Protein AF-A0A8S2Y8N8-F1 (afdb_monomer_lite)

Structure (mmCIF, N/CA/C/O backbone):
data_AF-A0A8S2Y8N8-F1
#
_entry.id   AF-A0A8S2Y8N8-F1
#
loop_
_atom_site.group_PDB
_atom_site.id
_atom_site.type_symbol
_atom_site.label_atom_id
_atom_site.label_alt_id
_atom_site.label_comp_id
_atom_site.label_asym_id
_atom_site.label_entity_id
_atom_site.label_seq_id
_atom_site.pdbx_PDB_ins_code
_atom_site.Cartn_x
_atom_site.Cartn_y
_atom_site.Cartn_z
_atom_site.occupancy
_atom_site.B_iso_or_equiv
_atom_site.auth_seq_id
_atom_site.auth_comp_id
_atom_site.auth_asym_id
_atom_site.auth_atom_id
_atom_site.pdbx_PDB_model_num
ATOM 1 N N . MET A 1 1 ? -2.205 -14.893 3.740 1.00 83.88 1 MET A N 1
ATOM 2 C CA . MET A 1 1 ? -1.912 -13.629 3.022 1.00 83.88 1 MET A CA 1
ATOM 3 C C . MET A 1 1 ? -2.938 -13.356 1.925 1.00 83.88 1 MET A C 1
ATOM 5 O O . MET A 1 1 ? -2.723 -13.745 0.785 1.00 83.88 1 MET A O 1
ATOM 9 N N . TYR A 1 2 ? -4.081 -12.753 2.259 1.00 97.19 2 TYR A N 1
ATOM 10 C CA . TYR A 1 2 ? -5.160 -12.476 1.295 1.00 97.19 2 TYR A CA 1
ATOM 11 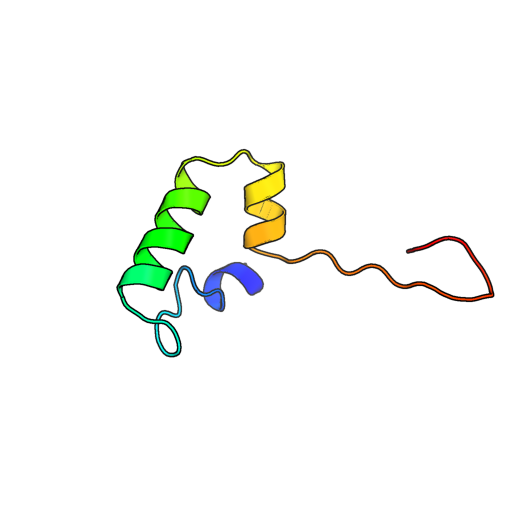C C . TYR A 1 2 ? -4.974 -11.134 0.571 1.00 97.19 2 TYR A C 1
ATOM 13 O O . TYR A 1 2 ? -4.933 -11.112 -0.657 1.00 97.19 2 TYR A O 1
ATOM 21 N N . HIS A 1 3 ? -4.789 -10.037 1.313 1.00 97.56 3 HIS A N 1
ATOM 22 C CA . HIS A 1 3 ? -4.667 -8.697 0.729 1.00 97.56 3 HIS A CA 1
ATOM 23 C C . HIS A 1 3 ? -3.396 -8.521 -0.112 1.00 97.56 3 HIS A C 1
ATOM 25 O O . HIS A 1 3 ? -3.488 -8.057 -1.241 1.00 97.56 3 HIS A O 1
ATOM 31 N N . LEU A 1 4 ? -2.247 -9.031 0.348 1.00 96.94 4 LEU A N 1
ATOM 32 C CA . LEU A 1 4 ? -0.991 -8.980 -0.415 1.00 96.94 4 LEU A CA 1
ATOM 33 C C . LEU A 1 4 ? -1.100 -9.604 -1.818 1.00 96.94 4 LEU A C 1
ATOM 35 O O . LEU A 1 4 ? -0.576 -9.057 -2.776 1.00 96.94 4 LEU A O 1
ATOM 39 N N . ARG A 1 5 ? -1.791 -10.743 -1.968 1.00 97.69 5 ARG A N 1
ATOM 40 C CA . ARG A 1 5 ? -1.910 -11.438 -3.267 1.00 97.69 5 ARG A CA 1
ATOM 41 C C . ARG A 1 5 ? -2.762 -10.690 -4.292 1.00 97.69 5 ARG A C 1
ATOM 43 O O . ARG A 1 5 ? -2.652 -10.974 -5.481 1.00 97.69 5 ARG A O 1
ATOM 50 N N . ARG A 1 6 ? -3.620 -9.782 -3.826 1.00 96.12 6 ARG A N 1
ATOM 51 C CA . ARG A 1 6 ? -4.556 -9.008 -4.650 1.00 96.12 6 ARG A CA 1
ATOM 52 C C . ARG A 1 6 ? -4.200 -7.523 -4.712 1.00 96.12 6 ARG A C 1
ATOM 54 O O . ARG A 1 6 ? -4.923 -6.770 -5.348 1.00 96.12 6 ARG A O 1
ATOM 61 N N . SER A 1 7 ? -3.134 -7.101 -4.037 1.00 96.94 7 SER A N 1
ATOM 62 C CA . SER A 1 7 ? -2.684 -5.715 -4.062 1.00 96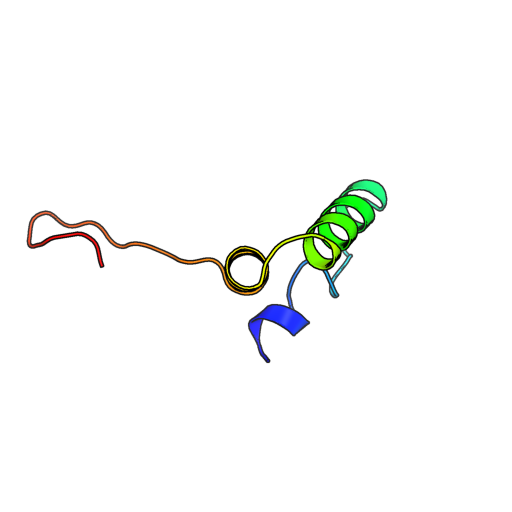.94 7 SER A CA 1
ATOM 63 C C . SER A 1 7 ? -1.974 -5.396 -5.376 1.00 96.94 7 SER A C 1
ATOM 65 O O . SER A 1 7 ? -1.463 -6.283 -6.069 1.00 96.94 7 SER A O 1
ATOM 67 N N . GLN A 1 8 ? -1.874 -4.101 -5.666 1.00 96.38 8 GLN A N 1
ATOM 68 C CA . GLN A 1 8 ? -1.154 -3.543 -6.814 1.00 96.38 8 GLN A CA 1
ATOM 69 C C . GLN A 1 8 ? 0.341 -3.910 -6.870 1.00 96.38 8 GLN A C 1
ATOM 71 O O . GLN A 1 8 ? 0.977 -3.792 -7.912 1.00 96.38 8 GLN A O 1
ATOM 76 N N . PHE A 1 9 ? 0.914 -4.420 -5.775 1.00 96.81 9 PHE A N 1
ATOM 77 C CA . PHE A 1 9 ? 2.300 -4.893 -5.754 1.00 96.81 9 PHE A CA 1
ATOM 78 C C . PHE A 1 9 ? 2.502 -6.155 -6.604 1.00 96.81 9 PHE A C 1
ATOM 80 O O . PHE A 1 9 ? 3.555 -6.314 -7.235 1.00 96.81 9 PHE A O 1
ATOM 87 N N . LEU A 1 10 ? 1.499 -7.044 -6.628 1.00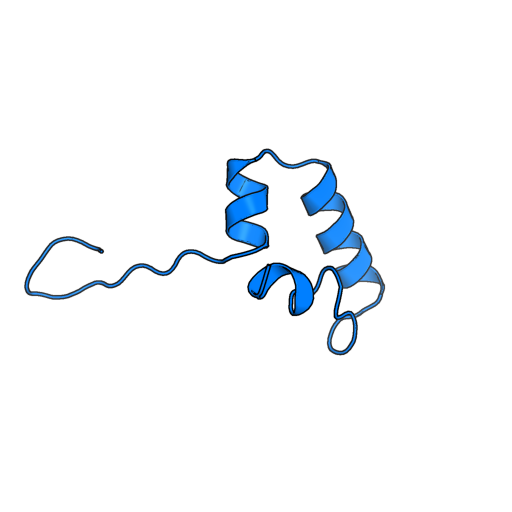 96.44 10 LEU A N 1
ATOM 88 C CA . LEU A 1 10 ? 1.538 -8.329 -7.336 1.00 96.44 10 LEU A CA 1
ATOM 89 C C . LEU A 1 10 ? 0.578 -8.374 -8.534 1.00 96.44 10 LEU A C 1
ATOM 91 O O . LEU A 1 10 ? 0.933 -8.945 -9.563 1.00 96.44 10 LEU A O 1
ATOM 95 N N . GLN A 1 11 ? -0.605 -7.762 -8.428 1.00 96.44 11 GLN A N 1
ATOM 96 C CA . GLN A 1 11 ? -1.576 -7.651 -9.520 1.00 96.44 11 GLN A CA 1
ATOM 97 C C . GLN A 1 11 ? -1.396 -6.307 -10.233 1.00 96.44 11 GLN A C 1
ATOM 99 O O . GLN A 1 11 ? -1.925 -5.289 -9.802 1.00 96.44 11 GLN A O 1
ATOM 104 N N . VAL A 1 12 ? -0.609 -6.311 -11.309 1.00 96.75 12 VAL A N 1
ATOM 105 C CA . VAL A 1 12 ? -0.174 -5.081 -12.001 1.00 96.75 12 VAL A CA 1
ATOM 106 C C . VAL A 1 12 ? -1.136 -4.607 -13.095 1.00 96.75 12 VAL A C 1
ATOM 108 O O . VAL A 1 12 ? -1.080 -3.452 -13.499 1.00 96.75 12 VAL A O 1
ATOM 111 N N . PHE A 1 13 ? -2.041 -5.470 -13.571 1.00 96.12 13 PHE A N 1
ATOM 112 C CA . PHE A 1 13 ? -3.102 -5.052 -14.492 1.00 96.12 13 PHE A CA 1
ATOM 113 C C . PHE A 1 13 ? -4.023 -4.027 -13.808 1.00 96.12 13 PHE A C 1
ATOM 115 O O . PHE A 1 13 ? -4.317 -4.168 -12.624 1.00 96.12 13 PHE A O 1
ATOM 122 N N . ASN A 1 14 ? -4.488 -3.028 -14.569 1.00 95.62 14 ASN A N 1
ATOM 123 C CA . ASN A 1 14 ? -5.178 -1.804 -14.113 1.00 95.62 14 ASN A CA 1
ATOM 124 C C . ASN A 1 14 ? -4.291 -0.710 -13.489 1.00 95.62 14 ASN A C 1
ATOM 126 O O . ASN A 1 14 ? -4.837 0.287 -13.031 1.00 95.62 14 ASN A O 1
ATOM 130 N N . ASN A 1 15 ? -2.963 -0.846 -13.523 1.00 96.69 15 ASN A N 1
ATOM 131 C CA . ASN A 1 15 ? -2.028 0.235 -13.200 1.00 96.69 15 ASN A CA 1
ATOM 132 C C . ASN A 1 15 ? -1.062 0.455 -14.369 1.00 96.69 15 ASN A C 1
ATOM 134 O O . ASN A 1 15 ? -0.770 -0.473 -15.133 1.00 96.69 15 ASN A O 1
ATOM 138 N N . SER A 1 16 ? -0.538 1.668 -14.510 1.00 98.38 16 SER A N 1
ATOM 139 C CA . SER A 1 16 ? 0.561 1.933 -15.438 1.00 98.38 16 SER A CA 1
ATOM 140 C C . SER A 1 16 ? 1.873 1.287 -14.950 1.00 98.38 16 SER A C 1
ATOM 142 O O . SER A 1 16 ? 2.035 0.990 -13.755 1.00 98.38 16 SER A O 1
ATOM 144 N N . PRO A 1 17 ? 2.846 1.058 -15.853 1.00 97.88 17 PRO A N 1
ATOM 145 C CA . PRO A 1 17 ? 4.169 0.572 -15.464 1.00 97.88 17 PRO A CA 1
ATOM 146 C C . PRO A 1 17 ? 4.867 1.481 -14.441 1.00 97.88 17 PRO A C 1
ATOM 148 O O . PRO A 1 17 ? 5.480 0.974 -13.499 1.00 97.88 17 PRO A O 1
ATOM 151 N N . ASP A 1 18 ? 4.718 2.801 -14.585 1.00 98.19 18 ASP A N 1
ATOM 152 C CA . ASP A 1 18 ? 5.338 3.791 -13.698 1.00 98.19 18 ASP A CA 1
ATOM 153 C C . ASP A 1 18 ? 4.693 3.789 -12.305 1.00 98.19 18 ASP A C 1
ATOM 155 O O . ASP A 1 18 ? 5.406 3.763 -11.302 1.00 98.19 18 ASP A O 1
ATOM 159 N N . GLU A 1 19 ? 3.359 3.713 -12.213 1.00 98.25 19 GLU A N 1
ATOM 160 C CA . GLU A 1 19 ? 2.651 3.565 -10.929 1.00 98.25 19 GLU A CA 1
ATOM 161 C C . GLU A 1 19 ? 3.062 2.279 -10.209 1.00 98.25 19 GLU A C 1
ATOM 163 O O . GLU A 1 19 ? 3.328 2.277 -9.008 1.00 98.25 19 GLU A O 1
ATOM 168 N N . THR A 1 20 ? 3.187 1.174 -10.947 1.00 97.94 20 THR A N 1
ATOM 169 C CA . THR A 1 20 ? 3.632 -0.102 -10.375 1.00 97.94 20 THR A CA 1
ATOM 170 C C . THR A 1 20 ? 5.046 0.008 -9.797 1.00 97.94 20 THR A C 1
ATOM 172 O O . THR A 1 20 ? 5.313 -0.508 -8.705 1.00 97.94 20 THR A O 1
ATOM 175 N N . ALA A 1 21 ? 5.960 0.670 -10.512 1.00 98.00 21 ALA A N 1
ATOM 176 C CA . ALA A 1 21 ? 7.317 0.915 -10.034 1.00 98.00 21 ALA A CA 1
ATOM 177 C C . ALA A 1 21 ? 7.318 1.817 -8.791 1.00 98.00 21 ALA A C 1
ATOM 179 O O . ALA A 1 21 ? 7.995 1.500 -7.811 1.00 98.00 21 ALA A O 1
ATOM 180 N N . PHE A 1 22 ? 6.505 2.875 -8.800 1.00 98.19 22 PHE A N 1
ATOM 181 C CA . PHE A 1 22 ? 6.319 3.785 -7.674 1.00 98.19 22 PHE A CA 1
ATOM 182 C C . PHE A 1 22 ? 5.837 3.047 -6.417 1.00 98.19 22 PHE A C 1
ATOM 184 O O . PHE A 1 22 ? 6.493 3.112 -5.376 1.00 98.19 22 PHE A O 1
ATOM 191 N N . TYR A 1 23 ? 4.755 2.268 -6.509 1.00 97.69 23 TYR A N 1
ATOM 192 C CA . TYR A 1 23 ? 4.220 1.527 -5.365 1.00 97.69 23 TYR A CA 1
ATOM 193 C C . TYR A 1 23 ? 5.234 0.528 -4.799 1.00 97.69 23 TYR A C 1
ATOM 195 O O . TYR A 1 23 ? 5.406 0.430 -3.584 1.00 97.69 23 TYR A O 1
ATOM 203 N N . ARG A 1 24 ? 5.946 -0.200 -5.667 1.00 97.94 24 ARG A N 1
ATOM 204 C CA . ARG A 1 24 ? 6.980 -1.150 -5.229 1.00 97.94 24 ARG A CA 1
ATOM 205 C C . ARG A 1 24 ? 8.170 -0.460 -4.574 1.00 97.94 24 ARG A C 1
ATOM 207 O O . ARG A 1 24 ? 8.699 -1.003 -3.611 1.00 97.94 24 ARG A O 1
ATOM 214 N N . HIS A 1 25 ? 8.584 0.700 -5.080 1.00 98.25 25 HIS A N 1
ATOM 215 C CA . HIS A 1 25 ? 9.676 1.465 -4.488 1.00 98.25 25 HIS A CA 1
ATOM 216 C C . HIS A 1 25 ? 9.352 1.853 -3.042 1.00 98.25 25 HIS A C 1
ATOM 218 O O . HIS A 1 25 ? 10.133 1.543 -2.146 1.00 98.25 25 HIS A O 1
ATOM 224 N N . TYR A 1 26 ? 8.172 2.430 -2.805 1.00 97.81 26 TYR A N 1
ATOM 225 C CA . TYR A 1 26 ? 7.755 2.824 -1.458 1.00 97.81 26 TYR A CA 1
ATOM 226 C C . TYR A 1 26 ? 7.607 1.629 -0.510 1.00 97.81 26 TYR A C 1
ATOM 228 O O . TYR A 1 26 ? 8.103 1.684 0.610 1.00 97.81 26 TYR A O 1
ATOM 236 N N . LEU A 1 27 ? 7.040 0.506 -0.966 1.00 97.19 27 LEU A N 1
ATOM 237 C CA . LEU A 1 27 ? 6.927 -0.700 -0.133 1.00 97.19 27 LEU A CA 1
ATOM 238 C C . LEU A 1 27 ? 8.290 -1.222 0.372 1.00 97.19 27 LEU A C 1
ATOM 240 O O . LEU A 1 27 ? 8.344 -1.888 1.400 1.00 97.19 27 LEU A O 1
ATOM 244 N N . LEU A 1 28 ? 9.383 -0.966 -0.354 1.00 97.44 28 LEU A N 1
ATOM 245 C CA . LEU A 1 28 ? 10.724 -1.445 0.004 1.00 97.44 28 LEU A CA 1
ATOM 246 C C . LEU A 1 28 ? 11.509 -0.487 0.910 1.00 97.44 28 LEU A C 1
ATOM 248 O O . LEU A 1 28 ? 12.531 -0.895 1.461 1.00 97.44 28 LEU A O 1
ATOM 252 N N . VAL A 1 29 ? 11.076 0.768 1.028 1.00 98.19 29 VAL A N 1
ATOM 253 C CA . VAL A 1 29 ? 11.793 1.822 1.767 1.00 98.19 29 VAL A CA 1
ATOM 254 C C . VAL A 1 29 ? 11.078 2.193 3.069 1.00 98.19 29 VAL A C 1
ATOM 256 O O . VAL A 1 29 ? 11.722 2.643 4.014 1.00 98.19 29 VAL A O 1
ATOM 259 N N . GLU A 1 30 ? 9.765 1.994 3.129 1.00 98.06 30 GLU A N 1
ATOM 260 C CA . GLU A 1 30 ? 8.928 2.397 4.256 1.00 98.06 30 GLU A CA 1
ATOM 261 C C . GLU A 1 30 ? 9.012 1.449 5.462 1.00 98.06 30 GLU A C 1
ATOM 263 O O . GLU A 1 30 ? 9.418 0.288 5.364 1.00 98.06 30 GLU A O 1
ATOM 268 N N . ASP A 1 31 ? 8.613 1.956 6.631 1.00 98.00 31 ASP A N 1
ATOM 269 C CA . ASP A 1 31 ? 8.637 1.191 7.877 1.00 98.00 31 ASP A CA 1
ATOM 270 C C . ASP A 1 31 ? 7.551 0.095 7.936 1.00 98.00 31 ASP A C 1
ATOM 272 O O . ASP A 1 31 ? 6.674 -0.021 7.075 1.00 98.00 31 ASP A O 1
ATOM 276 N N . LEU A 1 32 ? 7.595 -0.734 8.985 1.00 97.12 32 LEU A N 1
ATOM 277 C CA . LEU A 1 32 ? 6.643 -1.833 9.162 1.00 97.12 32 LEU A CA 1
ATOM 278 C C . LEU A 1 32 ? 5.191 -1.340 9.236 1.00 97.12 32 LEU A C 1
ATOM 280 O O . LEU A 1 32 ? 4.303 -1.978 8.672 1.00 97.12 32 LEU A O 1
ATOM 284 N N . THR A 1 33 ? 4.944 -0.222 9.919 1.00 97.62 33 THR A N 1
ATOM 285 C CA . THR A 1 33 ? 3.593 0.316 10.120 1.00 97.62 33 THR A CA 1
ATOM 286 C C . THR A 1 33 ? 2.996 0.763 8.791 1.00 97.62 33 THR A C 1
ATOM 288 O O . THR A 1 33 ? 1.874 0.379 8.457 1.00 97.62 33 THR A O 1
ATOM 291 N N . GLN A 1 34 ? 3.766 1.507 7.998 1.00 97.69 34 GLN A N 1
ATOM 292 C CA . GLN A 1 34 ? 3.358 1.952 6.672 1.00 97.69 34 GLN A CA 1
ATOM 293 C C . GLN A 1 34 ? 3.181 0.763 5.723 1.00 97.69 34 GLN A C 1
ATOM 295 O O . GLN A 1 34 ? 2.156 0.669 5.047 1.00 97.69 34 GLN A O 1
ATOM 300 N N . CYS A 1 35 ? 4.105 -0.204 5.728 1.00 97.19 35 CYS A N 1
ATOM 301 C CA . CYS A 1 35 ? 3.987 -1.411 4.907 1.00 97.19 35 CYS A CA 1
ATOM 302 C C . CYS A 1 35 ? 2.703 -2.202 5.206 1.00 97.19 35 CYS A C 1
ATOM 304 O O . CYS A 1 35 ? 2.057 -2.711 4.284 1.00 97.19 35 CYS A O 1
ATOM 306 N N . LEU A 1 36 ? 2.301 -2.299 6.479 1.00 97.44 36 LEU A N 1
ATOM 307 C CA . LEU A 1 36 ? 1.055 -2.968 6.860 1.00 97.44 36 LEU A CA 1
ATOM 308 C C . LEU A 1 36 ? -0.169 -2.249 6.292 1.00 97.44 36 LEU A C 1
ATOM 310 O O . LEU A 1 36 ? -1.017 -2.912 5.695 1.00 97.44 36 LEU A O 1
ATOM 314 N N . VAL A 1 37 ? -0.234 -0.922 6.417 1.00 97.19 37 VAL A N 1
ATOM 315 C CA . VAL A 1 37 ? -1.349 -0.115 5.888 1.00 97.19 37 VAL A CA 1
ATOM 316 C C . VAL A 1 37 ? -1.403 -0.177 4.358 1.00 97.19 37 VAL A C 1
ATOM 318 O O . VAL A 1 37 ? -2.483 -0.277 3.778 1.00 97.19 37 VAL A O 1
ATOM 321 N N . MET A 1 38 ? -0.249 -0.191 3.691 1.00 97.56 38 MET A N 1
ATOM 322 C CA . MET A 1 38 ? -0.162 -0.340 2.237 1.00 97.56 38 MET A CA 1
ATOM 323 C C . MET A 1 38 ? -0.670 -1.701 1.740 1.00 97.56 38 MET A C 1
ATOM 325 O O . MET A 1 38 ? -1.288 -1.788 0.677 1.00 97.56 38 MET A O 1
ATOM 329 N N . ILE A 1 39 ? -0.400 -2.782 2.481 1.00 97.38 39 ILE A N 1
ATOM 330 C CA . ILE A 1 39 ? -0.872 -4.130 2.132 1.00 97.38 39 ILE A CA 1
ATOM 331 C C . ILE A 1 39 ? -2.345 -4.308 2.507 1.00 97.38 39 ILE A C 1
ATOM 333 O O . ILE A 1 39 ? -3.096 -4.910 1.738 1.00 97.38 39 ILE A O 1
ATOM 337 N N . GLN A 1 40 ? -2.752 -3.828 3.678 1.00 98.00 40 GLN A N 1
ATOM 338 C CA . GLN A 1 40 ? -4.103 -3.929 4.209 1.00 98.00 40 GLN A CA 1
ATOM 339 C C . GLN A 1 40 ? -4.539 -2.555 4.733 1.00 98.00 40 GLN A C 1
ATOM 341 O O . GLN A 1 40 ? -4.223 -2.207 5.872 1.00 98.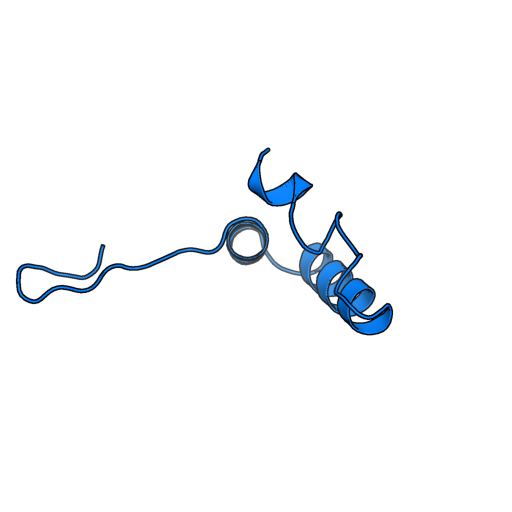00 40 GLN A O 1
ATOM 346 N N . PRO A 1 41 ? -5.289 -1.789 3.921 1.00 97.19 41 PRO A N 1
ATOM 347 C CA . PRO A 1 41 ? -5.771 -0.480 4.326 1.00 97.19 41 PRO A CA 1
ATOM 348 C C . PRO A 1 41 ? -6.626 -0.573 5.586 1.00 97.19 41 PRO A C 1
ATOM 350 O O . PRO A 1 41 ? -7.500 -1.437 5.701 1.00 97.19 41 PRO A O 1
ATOM 353 N N . ILE A 1 42 ? -6.367 0.334 6.519 1.00 95.50 42 ILE A N 1
ATOM 354 C CA . ILE A 1 42 ? -7.210 0.539 7.693 1.00 95.50 42 ILE A CA 1
ATOM 355 C C . ILE A 1 42 ? -8.487 1.268 7.279 1.00 95.50 42 ILE A C 1
ATOM 357 O O . ILE A 1 42 ? -8.475 2.104 6.374 1.00 95.50 42 ILE A O 1
ATOM 361 N N . LEU A 1 43 ? -9.592 0.944 7.939 1.00 95.88 43 LEU A N 1
ATOM 362 C CA . LEU A 1 43 ? -10.884 1.564 7.698 1.00 95.88 43 LEU A CA 1
ATOM 363 C C . LEU A 1 43 ? -11.491 1.918 9.047 1.00 95.88 43 LEU A C 1
ATOM 365 O O . LEU A 1 43 ? -11.677 1.026 9.867 1.00 95.88 43 LEU A O 1
ATOM 369 N N . TYR A 1 44 ? -11.790 3.200 9.235 1.00 95.62 44 TYR A N 1
ATOM 370 C CA . TYR A 1 44 ? -12.427 3.703 10.443 1.00 95.62 44 TYR A CA 1
ATOM 371 C C . TYR A 1 44 ? -13.923 3.915 10.218 1.00 95.62 44 TYR A C 1
ATOM 373 O O . TYR A 1 44 ? -14.332 4.466 9.189 1.00 95.62 44 TYR A O 1
ATOM 381 N N . ALA A 1 45 ? -14.733 3.515 11.189 1.00 94.19 45 ALA A N 1
ATOM 382 C CA . ALA A 1 45 ? -16.168 3.739 11.223 1.00 94.19 45 ALA A CA 1
ATOM 383 C C . ALA A 1 45 ? -16.503 4.865 12.209 1.00 94.19 45 ALA A C 1
ATOM 385 O O . ALA A 1 45 ? -16.097 4.846 13.366 1.00 94.19 45 ALA A O 1
ATOM 386 N N . TYR A 1 46 ? -17.285 5.845 11.756 1.00 95.31 46 TYR A N 1
ATOM 387 C CA . TYR A 1 46 ? -17.742 6.970 12.572 1.00 95.31 46 TYR A CA 1
ATOM 388 C C . TYR A 1 46 ? -19.264 6.912 12.703 1.00 95.31 46 TYR A C 1
ATOM 390 O O . TYR A 1 46 ? -19.968 6.705 11.713 1.00 95.31 46 TYR A O 1
ATOM 398 N N . SER A 1 47 ? -19.785 7.118 13.912 1.00 94.19 47 SER A N 1
ATOM 399 C CA . SER A 1 47 ? -21.226 7.134 14.176 1.00 94.19 47 SER A CA 1
ATOM 400 C C . SER A 1 47 ? -21.584 8.192 15.217 1.00 94.19 47 SER A C 1
ATOM 402 O O . SER A 1 47 ? -20.725 8.680 15.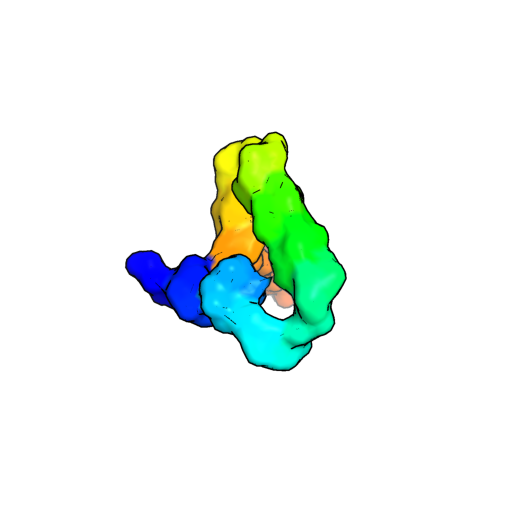946 1.00 94.19 47 SER A O 1
ATOM 404 N N . PHE A 1 48 ? -22.867 8.544 15.314 1.00 94.50 48 PHE A N 1
ATOM 405 C CA . PHE A 1 48 ? -23.345 9.435 16.377 1.00 94.50 48 PHE A CA 1
ATOM 406 C C . PHE A 1 48 ? -23.319 8.780 17.768 1.00 94.50 48 PHE A C 1
ATOM 408 O O . PHE A 1 48 ? -23.398 9.478 18.774 1.00 94.50 48 PHE A O 1
ATOM 415 N N . SER A 1 49 ? -23.248 7.448 17.830 1.00 93.06 49 SER A N 1
ATOM 416 C CA . SER A 1 49 ? -23.417 6.649 19.048 1.00 93.06 49 SER A CA 1
ATOM 417 C C . SER A 1 49 ? -22.111 6.276 19.754 1.00 93.06 49 SER A C 1
ATOM 419 O O . SER A 1 49 ? -22.158 5.549 20.743 1.00 93.06 49 SER A O 1
ATOM 421 N N . GLY A 1 50 ? -20.955 6.750 19.287 1.00 85.19 50 GLY A N 1
ATOM 422 C CA . GLY A 1 50 ? -19.684 6.404 19.915 1.00 85.19 50 GLY A CA 1
ATOM 423 C C . GLY A 1 50 ? -18.460 7.033 19.253 1.00 85.19 50 GLY A C 1
ATOM 424 O O . GLY A 1 50 ? -18.584 7.698 18.221 1.00 85.19 50 GLY A O 1
ATOM 425 N N . PRO A 1 51 ? -17.276 6.851 19.864 1.00 87.88 51 PRO A N 1
ATOM 426 C CA . PRO A 1 51 ? -16.009 7.227 19.253 1.00 87.88 51 PRO A CA 1
ATOM 427 C C . PRO A 1 51 ? -15.737 6.395 17.982 1.00 87.88 51 PRO A C 1
ATOM 429 O O . PRO A 1 51 ? -16.397 5.379 17.768 1.00 87.88 51 PRO A O 1
ATOM 432 N N . PRO A 1 52 ? -14.785 6.820 17.134 1.00 85.44 52 PRO A N 1
ATOM 433 C CA . PRO A 1 52 ? -14.432 6.094 15.918 1.00 85.44 52 PRO A CA 1
ATOM 434 C C . PRO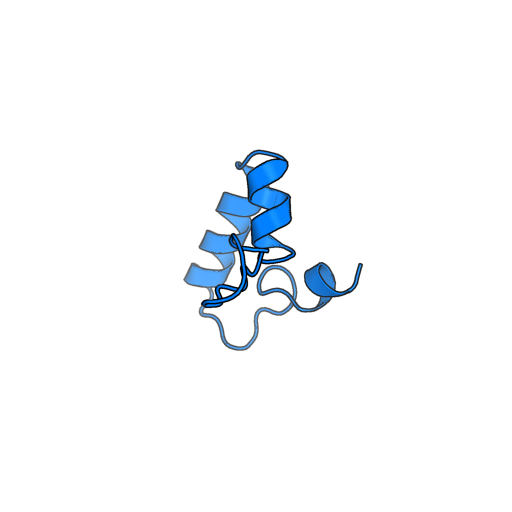 A 1 52 ? -13.871 4.704 16.237 1.00 85.44 52 PRO A C 1
ATOM 436 O O . PRO A 1 52 ? -13.043 4.583 17.144 1.00 85.44 52 PRO A O 1
ATOM 439 N N . GLU A 1 53 ? -14.295 3.697 15.474 1.00 76.62 53 GLU A N 1
ATOM 440 C CA . GLU A 1 53 ? -13.821 2.302 15.553 1.00 76.62 53 GLU A CA 1
ATOM 441 C C . GLU A 1 53 ? -12.953 1.928 14.353 1.00 76.62 53 GLU A C 1
ATOM 443 O O . GLU A 1 53 ? -13.293 2.367 13.231 1.00 76.62 53 GLU A O 1
#

InterPro domains:
  IPR006900 Sec23/Sec24, helical domain [PF04815] (1-36)
  IPR036175 Sec23/Sec24 helical domain superfamily [SSF81811] (1-40)
  IPR037364 Protein transport protein Sec23 [PTHR11141] (1-53)

Sequence (53 aa):
MYHLRRSQFLQVFNNSPDETAFYRHYLLVEDLTQCLVMIQPILYAYSFSGPPE

Radius of gyration: 14.39 Å; chains: 1; bounding box: 35×23×35 Å

pLDDT: mean 95.71, std 4.18, range [76.62, 98.38]

Foldseek 3Di:
DPQQCVACQNPVPPHDPVVNVVLVVCCVVDDPVVVCCRSPPDDWDDDPPDDID

Secondary structure (DSSP, 8-state):
--HHHHSTTT--TTS-HHHHHHHHHHHHHS-HHHHHHHHS------BTTBS--

Organism: NCBI:txid392030